Protein AF-A0A6P5XHE7-F1 (afdb_monomer)

Sequence (130 aa):
MEIQTCGKPIDSLLEKVLCMNILSSDYFKELYRLKTYHEVIDEIYNQVDHVEPWMTGNCRGPSTAFCLLYKFFTMKLTVKQMHGLLKHPDSPYIRAIGFLYLRYAADPKTLWTWFEPYIKDEEVLGVLTA

pLDDT: mean 91.55, std 10.15, range [45.91, 98.38]

InterPro domains:
  IPR005037 Pre-mRNA-splicing factor 38 [PF03371] (9-124)
  IPR005037 Pre-mRNA-splicing factor 38 [PTHR23142] (11-125)

Radius of gyration: 14.16 Å; Cα contacts (8 Å, |Δi|>4): 137; chains: 1; bounding box: 34×33×33 Å

Secondary structure (DSSP, 8-state):
-B--B----GGGTS-HHHHHHHHH-HHHHHGGG--SHHHHHHHHHHH-S---SB-TT-TTSBPHHHHHHHHHHHH--BHHHHHHHHT-SS-HHHHHHHHHHHHHHB-GGGHHHHHGGGTT--PPP-----

Mean predicted aligned error: 4.2 Å

Foldseek 3Di:
DFFAWPPDDLCPLDDNLLSVQLVPDPLLVVCVVPDDLVSLLVQQLVADQDQDQADPPDRRHGGPLVSSLSVCVVVRDHPVSLVCQCPPPRDVSSNVSSLSNCVRTHDPVCSCVSCVVCPPPPDDRDDPPD

Structure (mmCIF, N/CA/C/O backbone):
data_AF-A0A6P5XHE7-F1
#
_entry.id   AF-A0A6P5XHE7-F1
#
loop_
_atom_site.group_PDB
_atom_site.id
_atom_site.type_symbol
_atom_site.label_atom_id
_atom_site.label_alt_id
_atom_site.label_comp_id
_atom_site.label_asym_id
_atom_site.label_entity_id
_atom_site.label_seq_id
_atom_site.pdbx_PDB_ins_code
_atom_site.Cartn_x
_atom_site.Cartn_y
_atom_site.Cartn_z
_atom_site.occupancy
_atom_site.B_iso_or_equiv
_atom_site.auth_seq_id
_atom_site.auth_comp_id
_atom_site.auth_asym_id
_atom_site.auth_atom_id
_atom_site.pdbx_PDB_model_num
ATOM 1 N N . MET A 1 1 ? -15.500 3.961 8.097 1.00 73.75 1 MET A N 1
ATOM 2 C CA . MET A 1 1 ? -14.504 3.720 9.157 1.00 73.75 1 MET A CA 1
ATOM 3 C C . MET A 1 1 ? -13.173 3.435 8.495 1.00 73.75 1 MET A C 1
ATOM 5 O O . MET A 1 1 ? -13.112 2.577 7.613 1.00 73.75 1 MET A O 1
ATOM 9 N N . GLU A 1 2 ? -12.165 4.223 8.851 1.00 80.88 2 GLU A N 1
ATOM 10 C CA . GLU A 1 2 ? -10.771 3.998 8.462 1.00 80.88 2 GLU A CA 1
ATOM 11 C C . GLU A 1 2 ? -10.188 2.835 9.266 1.00 80.88 2 GLU A C 1
ATOM 13 O O . GLU A 1 2 ? -10.762 2.427 10.281 1.00 80.88 2 GLU A O 1
ATOM 18 N N . ILE A 1 3 ? -9.077 2.273 8.797 1.00 89.81 3 ILE A N 1
ATOM 19 C CA . ILE A 1 3 ? -8.350 1.278 9.582 1.00 89.81 3 ILE A CA 1
ATOM 20 C C . ILE A 1 3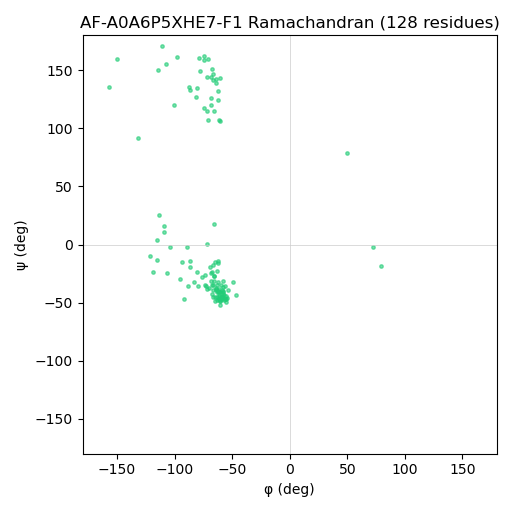 ? -7.737 1.911 10.837 1.00 89.81 3 ILE A C 1
ATOM 22 O O . ILE A 1 3 ? -7.305 3.062 10.820 1.00 89.81 3 ILE A O 1
ATOM 26 N N . GLN A 1 4 ? -7.658 1.145 11.924 1.00 90.00 4 GLN A N 1
ATOM 27 C CA . GLN A 1 4 ? -6.893 1.559 13.096 1.00 90.00 4 GLN A CA 1
ATOM 28 C C . GLN A 1 4 ? -5.399 1.466 12.769 1.00 90.00 4 GLN A C 1
ATOM 30 O O . GLN A 1 4 ? -4.889 0.374 12.512 1.00 90.00 4 GLN A O 1
ATOM 35 N N . THR A 1 5 ? -4.706 2.606 12.752 1.00 91.31 5 THR A N 1
ATOM 36 C CA . THR A 1 5 ? -3.286 2.683 12.387 1.00 91.31 5 THR A CA 1
ATOM 37 C C . THR A 1 5 ? -2.376 2.707 13.611 1.00 91.31 5 THR A C 1
ATOM 39 O O . THR A 1 5 ? -2.795 3.039 14.718 1.00 91.31 5 THR A O 1
ATOM 42 N N . CYS A 1 6 ? -1.094 2.401 13.412 1.00 90.56 6 CYS A N 1
ATOM 43 C CA . CYS A 1 6 ? -0.074 2.481 14.460 1.00 90.56 6 CYS A CA 1
ATOM 44 C C . CYS A 1 6 ? 0.312 3.925 14.854 1.00 90.56 6 CYS A C 1
ATOM 46 O O . CYS A 1 6 ? 1.200 4.112 15.685 1.00 90.56 6 CYS A O 1
ATOM 48 N N . GLY A 1 7 ? -0.306 4.945 14.243 1.00 90.00 7 GLY A N 1
ATOM 49 C CA . GLY A 1 7 ? -0.058 6.368 14.511 1.00 90.00 7 GLY A CA 1
ATOM 50 C C . GLY A 1 7 ? 1.275 6.914 13.986 1.00 90.00 7 GLY A C 1
ATOM 51 O O . GLY A 1 7 ? 1.539 8.107 14.118 1.00 90.00 7 GLY A O 1
ATOM 52 N N . LYS A 1 8 ? 2.115 6.068 13.381 1.00 91.38 8 LYS A N 1
ATOM 53 C CA . LYS A 1 8 ? 3.390 6.479 12.788 1.00 91.38 8 LYS A CA 1
ATOM 54 C C . LYS A 1 8 ? 3.166 7.288 11.502 1.00 91.38 8 LYS A C 1
ATOM 56 O O . LYS A 1 8 ? 2.252 6.967 10.739 1.00 91.38 8 LYS A O 1
ATOM 61 N N . PRO A 1 9 ? 3.995 8.309 11.227 1.00 93.12 9 PRO A N 1
ATOM 62 C CA . PRO A 1 9 ? 3.917 9.045 9.970 1.00 93.12 9 PRO A CA 1
ATOM 63 C C . PRO A 1 9 ? 4.342 8.157 8.787 1.00 93.12 9 PRO A C 1
ATOM 65 O O . PRO A 1 9 ? 5.139 7.230 8.952 1.00 93.12 9 PRO A O 1
ATOM 68 N N . ILE A 1 10 ? 3.789 8.428 7.596 1.00 92.75 10 ILE A N 1
ATOM 69 C CA . ILE A 1 10 ? 3.928 7.573 6.398 1.00 92.75 10 ILE A CA 1
ATOM 70 C C . ILE A 1 10 ? 5.397 7.359 6.006 1.00 92.75 10 ILE A C 1
ATOM 72 O O . ILE A 1 10 ? 5.793 6.251 5.653 1.00 92.75 10 ILE A O 1
ATOM 76 N N . ASP A 1 11 ? 6.214 8.402 6.110 1.00 90.50 11 ASP A N 1
ATOM 77 C CA . ASP A 1 11 ? 7.650 8.389 5.812 1.00 90.50 11 ASP A CA 1
ATOM 78 C C . ASP A 1 11 ? 8.476 7.490 6.748 1.00 90.50 11 ASP A C 1
ATOM 80 O O . ASP A 1 11 ? 9.608 7.145 6.415 1.00 90.50 11 ASP A O 1
ATOM 84 N N . SER A 1 12 ? 7.901 7.072 7.879 1.00 93.38 12 SER A N 1
ATOM 85 C CA . SER A 1 12 ? 8.510 6.149 8.844 1.00 93.38 12 SER A CA 1
ATOM 86 C C . SER A 1 12 ? 7.959 4.718 8.785 1.00 93.38 12 SER A C 1
ATOM 88 O O . SER A 1 12 ? 8.397 3.860 9.555 1.00 93.38 12 SER A O 1
ATOM 90 N N . LEU A 1 13 ? 6.976 4.451 7.914 1.00 93.81 13 LEU A N 1
ATOM 91 C CA . LEU A 1 13 ? 6.391 3.114 7.766 1.00 93.81 13 LEU A CA 1
ATOM 92 C C . LEU A 1 13 ? 7.346 2.155 7.051 1.00 93.81 13 LEU A C 1
ATOM 94 O O . LEU A 1 13 ? 7.394 0.977 7.396 1.00 93.81 13 LEU A O 1
ATOM 98 N N . LEU A 1 14 ? 8.109 2.662 6.083 1.00 94.69 14 LEU A N 1
ATOM 99 C CA . LEU A 1 14 ? 9.122 1.913 5.346 1.00 94.69 14 LEU A CA 1
ATOM 100 C C . LEU A 1 14 ? 10.531 2.397 5.709 1.00 94.69 14 LEU A C 1
ATOM 102 O O . LEU A 1 14 ? 10.715 3.405 6.390 1.00 94.69 14 LEU A O 1
ATOM 106 N N . GLU A 1 15 ? 11.536 1.658 5.244 1.00 93.19 15 GLU A N 1
ATOM 107 C CA . GLU A 1 15 ? 12.935 2.060 5.368 1.00 93.19 15 GLU A CA 1
ATOM 108 C C . GLU A 1 15 ? 13.183 3.394 4.633 1.00 93.19 15 GLU A C 1
ATOM 110 O O . GLU A 1 15 ? 12.575 3.688 3.601 1.00 93.19 15 GLU A O 1
ATOM 115 N N . LYS A 1 16 ? 14.051 4.238 5.200 1.00 93.62 16 LYS A N 1
ATOM 116 C CA . LYS A 1 16 ? 14.223 5.630 4.774 1.00 93.62 16 LYS A CA 1
ATOM 117 C C . LYS A 1 16 ? 14.740 5.748 3.339 1.00 93.62 16 LYS A C 1
ATOM 119 O O . LYS A 1 16 ? 14.225 6.574 2.587 1.00 93.62 16 LYS A O 1
ATOM 124 N N . VAL A 1 17 ? 15.745 4.959 2.959 1.00 93.38 17 VAL A N 1
ATOM 125 C CA . VAL A 1 17 ? 16.287 4.952 1.592 1.00 93.38 17 VAL A CA 1
ATOM 126 C C . VAL A 1 17 ? 15.215 4.490 0.609 1.00 93.38 17 VAL A C 1
ATOM 128 O O . VAL A 1 17 ? 15.041 5.116 -0.434 1.00 93.38 17 VAL A O 1
ATOM 131 N N . LEU A 1 18 ? 14.426 3.474 0.961 1.00 93.94 18 LEU A N 1
ATOM 132 C CA . LEU A 1 18 ? 13.307 3.024 0.135 1.00 93.94 18 LEU A CA 1
ATOM 133 C C . LEU A 1 18 ? 12.263 4.127 -0.068 1.00 93.94 18 LEU A C 1
ATOM 135 O O . LEU A 1 18 ? 11.883 4.391 -1.206 1.00 93.94 18 LEU A O 1
ATOM 139 N N . CYS A 1 19 ? 11.851 4.826 0.993 1.00 95.25 19 CYS A N 1
ATOM 140 C CA . CYS A 1 19 ? 10.957 5.986 0.887 1.00 95.25 19 CYS A CA 1
ATOM 141 C C . CYS A 1 19 ? 11.514 7.053 -0.066 1.00 95.25 19 CYS A C 1
ATOM 143 O O . CYS A 1 19 ? 10.794 7.544 -0.935 1.00 95.25 19 CYS A O 1
ATOM 145 N N . MET A 1 20 ? 12.796 7.404 0.069 1.00 94.88 20 MET A N 1
ATOM 146 C CA . MET A 1 20 ? 13.446 8.385 -0.808 1.00 94.88 20 MET A CA 1
ATOM 147 C C . MET A 1 20 ? 13.445 7.928 -2.272 1.00 94.88 20 MET A C 1
ATOM 149 O O . MET A 1 20 ? 13.173 8.725 -3.175 1.00 94.88 20 MET A O 1
ATOM 153 N N . ASN A 1 21 ? 13.695 6.643 -2.516 1.00 94.94 21 ASN A N 1
ATOM 154 C CA . ASN A 1 21 ? 13.739 6.085 -3.863 1.00 94.94 21 ASN A CA 1
ATOM 155 C C . ASN A 1 21 ? 12.336 6.001 -4.484 1.00 94.94 21 ASN A C 1
ATOM 157 O O . ASN A 1 21 ? 12.172 6.334 -5.655 1.00 94.94 21 ASN A O 1
ATOM 161 N N . ILE A 1 22 ? 11.305 5.662 -3.702 1.00 96.31 22 ILE A N 1
ATOM 162 C CA . ILE A 1 22 ? 9.900 5.713 -4.143 1.00 96.31 22 ILE A CA 1
ATOM 163 C C . ILE A 1 22 ? 9.516 7.141 -4.534 1.00 96.31 22 ILE A C 1
ATOM 165 O O . ILE A 1 22 ? 9.040 7.363 -5.640 1.00 96.31 22 ILE A O 1
ATOM 169 N N . LEU A 1 23 ? 9.759 8.127 -3.668 1.00 95.62 23 LEU A N 1
ATOM 170 C CA . LEU A 1 23 ? 9.353 9.516 -3.920 1.00 95.62 23 LEU A CA 1
ATOM 171 C C . LEU A 1 23 ? 10.085 10.161 -5.109 1.00 95.62 23 LEU A C 1
ATOM 173 O O . LEU A 1 23 ? 9.554 11.074 -5.741 1.00 95.62 23 LEU A O 1
ATOM 177 N N . SER A 1 24 ? 11.299 9.701 -5.414 1.00 95.44 24 SER A N 1
ATOM 178 C CA . SER A 1 24 ? 12.079 10.169 -6.565 1.00 95.44 24 SER A CA 1
ATOM 179 C C . SER A 1 24 ? 11.768 9.422 -7.866 1.00 95.44 24 SER A C 1
ATOM 181 O O . SER A 1 24 ? 12.028 9.978 -8.937 1.00 95.44 24 SER A O 1
ATOM 183 N N . SER A 1 25 ? 11.172 8.229 -7.785 1.00 95.12 25 SER A N 1
ATOM 184 C CA . SER A 1 25 ? 10.809 7.389 -8.929 1.00 95.12 25 SER A CA 1
ATOM 185 C C . SER A 1 25 ? 9.792 8.068 -9.847 1.00 95.12 25 SER A C 1
ATOM 187 O O . SER A 1 25 ? 8.760 8.569 -9.398 1.00 95.12 25 SER A O 1
ATOM 189 N N . ASP A 1 26 ? 10.057 8.043 -11.153 1.00 96.06 26 ASP A N 1
ATOM 190 C CA . ASP A 1 26 ? 9.121 8.555 -12.157 1.00 96.06 26 ASP A CA 1
ATOM 191 C C . ASP A 1 26 ? 7.851 7.706 -12.230 1.00 96.06 26 ASP A C 1
ATOM 193 O O . ASP A 1 26 ? 6.759 8.258 -12.337 1.00 96.06 26 ASP A O 1
ATOM 197 N N . TYR A 1 27 ? 7.970 6.387 -12.039 1.00 96.69 27 TYR A N 1
ATOM 198 C CA . TYR A 1 27 ? 6.809 5.504 -11.948 1.00 96.69 27 TYR A CA 1
ATOM 199 C C . TYR A 1 27 ? 5.862 5.951 -10.828 1.00 96.69 27 TYR A C 1
ATOM 201 O O . TYR A 1 27 ? 4.669 6.123 -11.058 1.00 96.69 27 TYR A O 1
ATOM 209 N N . PHE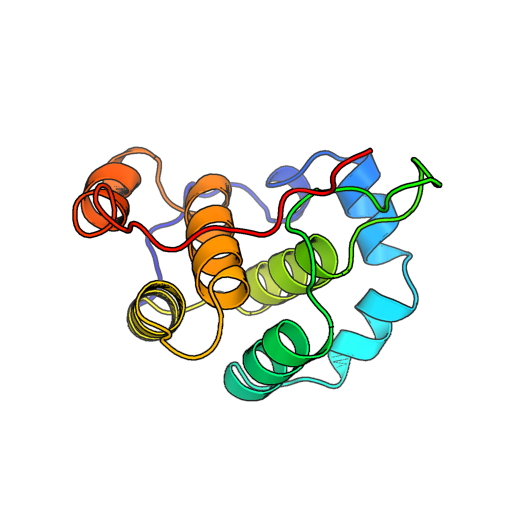 A 1 28 ? 6.387 6.235 -9.629 1.00 97.38 28 PHE A N 1
ATOM 210 C CA . PHE A 1 28 ? 5.553 6.690 -8.513 1.00 97.38 28 PHE A CA 1
ATOM 211 C C . PHE A 1 28 ? 4.882 8.043 -8.790 1.00 97.38 28 PHE A C 1
ATOM 213 O O . PHE A 1 28 ? 3.715 8.231 -8.443 1.00 97.38 28 PHE A O 1
ATOM 220 N N . LYS A 1 29 ? 5.583 8.979 -9.442 1.00 97.62 29 LYS A N 1
ATOM 221 C CA . LYS A 1 29 ? 4.999 10.273 -9.835 1.00 97.62 29 LYS A CA 1
ATOM 222 C C . LYS A 1 29 ? 3.835 10.087 -10.807 1.00 97.62 29 LYS A C 1
ATOM 224 O O . LYS A 1 29 ? 2.807 10.743 -10.645 1.00 97.62 29 LYS A O 1
ATOM 229 N N . GLU A 1 30 ? 3.949 9.164 -11.759 1.00 97.56 30 GLU A N 1
ATOM 230 C CA . GLU A 1 30 ? 2.855 8.838 -12.680 1.00 97.56 30 GLU A CA 1
ATOM 231 C C . GLU A 1 30 ? 1.624 8.291 -11.947 1.00 97.56 30 GLU A C 1
ATOM 233 O O . GLU A 1 30 ? 0.495 8.622 -12.315 1.00 97.56 30 GLU A O 1
ATOM 238 N N . LEU A 1 31 ? 1.797 7.567 -10.833 1.00 97.62 31 LEU A N 1
ATOM 239 C CA . LEU A 1 31 ? 0.674 7.090 -10.011 1.00 97.62 31 LEU A CA 1
ATOM 240 C C . LEU A 1 31 ? -0.165 8.227 -9.411 1.00 97.62 31 LEU A C 1
ATOM 242 O O . LEU A 1 31 ? -1.280 7.982 -8.937 1.00 97.62 31 LEU A O 1
ATOM 246 N N . TYR A 1 32 ? 0.295 9.484 -9.417 1.00 95.19 32 TYR A N 1
ATOM 247 C CA . TYR A 1 32 ? -0.547 10.616 -9.020 1.00 95.19 32 TYR A CA 1
ATOM 248 C C . TYR A 1 32 ? -1.756 10.806 -9.932 1.00 95.19 32 TYR A C 1
ATOM 250 O O . TYR A 1 32 ? -2.747 11.378 -9.467 1.00 95.19 32 TYR A O 1
ATOM 258 N N . ARG A 1 33 ? -1.724 10.313 -11.176 1.00 97.00 33 ARG A N 1
ATOM 259 C CA . ARG A 1 33 ? -2.878 10.349 -12.086 1.00 97.00 33 ARG A CA 1
ATOM 260 C C . ARG A 1 33 ? -4.015 9.437 -11.626 1.00 97.00 33 ARG A C 1
ATOM 262 O O . ARG A 1 33 ? -5.167 9.804 -11.809 1.00 97.00 33 ARG A O 1
ATOM 269 N N . LEU A 1 34 ? -3.694 8.328 -10.955 1.00 97.88 34 LEU A N 1
ATOM 270 C CA . LEU A 1 34 ? -4.673 7.388 -10.409 1.00 97.88 34 LEU A CA 1
ATOM 271 C C . LEU A 1 34 ? -5.318 8.010 -9.166 1.00 97.88 34 LEU A C 1
ATOM 273 O O . LEU A 1 34 ? -4.626 8.336 -8.189 1.00 97.88 34 LEU A O 1
ATOM 277 N N . LYS A 1 35 ? -6.629 8.238 -9.198 1.00 96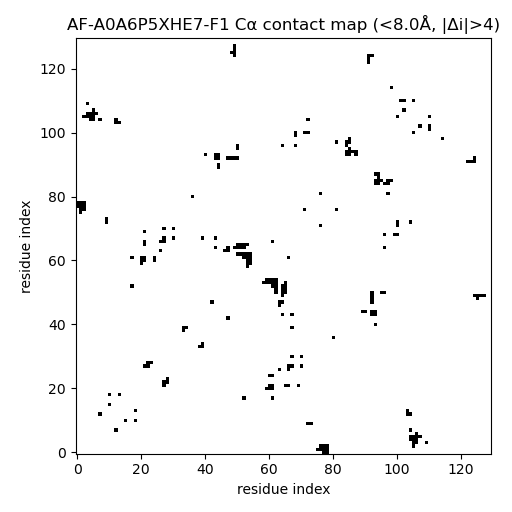.81 35 LYS A N 1
ATOM 278 C CA . LYS A 1 35 ? -7.359 8.947 -8.130 1.00 96.81 35 LYS A CA 1
ATOM 279 C C . LYS A 1 35 ? -8.212 8.015 -7.293 1.00 96.81 35 LYS A C 1
ATOM 281 O O . LYS A 1 35 ? -8.500 8.325 -6.138 1.00 96.81 35 LYS A O 1
ATOM 286 N N . THR A 1 36 ? -8.610 6.888 -7.857 1.00 97.56 36 THR A N 1
ATOM 287 C CA . THR A 1 36 ? -9.536 5.953 -7.238 1.00 97.56 36 THR A CA 1
ATOM 288 C C . THR A 1 36 ? -8.823 4.691 -6.779 1.00 97.56 36 THR A C 1
ATOM 290 O O . THR A 1 36 ? -7.769 4.308 -7.275 1.00 97.56 36 THR A O 1
ATOM 293 N N . TYR A 1 37 ? -9.423 4.037 -5.790 1.00 97.12 37 TYR A N 1
ATOM 294 C CA . TYR A 1 37 ? -8.955 2.753 -5.276 1.00 97.12 37 TYR A CA 1
ATOM 295 C C . TYR A 1 37 ? -8.922 1.665 -6.361 1.00 97.12 37 TYR A C 1
ATOM 297 O O . TYR A 1 37 ? -7.973 0.892 -6.406 1.00 97.12 37 TYR A O 1
ATOM 305 N N . HIS A 1 38 ? -9.924 1.648 -7.245 1.00 97.81 38 HIS A N 1
ATOM 306 C CA . HIS A 1 38 ? -10.031 0.664 -8.320 1.00 97.81 38 HIS A CA 1
ATOM 307 C C . HIS A 1 38 ? -8.933 0.837 -9.371 1.00 97.81 38 HIS A C 1
ATOM 309 O O . HIS A 1 38 ? -8.279 -0.138 -9.705 1.00 97.81 38 HIS A O 1
ATOM 315 N N . GLU A 1 39 ? -8.624 2.073 -9.776 1.00 98.31 39 GLU A N 1
ATOM 316 C CA . GLU A 1 39 ? -7.513 2.332 -10.706 1.00 98.31 39 GLU A CA 1
ATOM 317 C C . GLU A 1 39 ? -6.166 1.825 -10.170 1.00 98.31 39 GLU A C 1
ATOM 319 O O . GLU A 1 39 ? -5.337 1.335 -10.928 1.00 98.31 39 GLU A O 1
ATOM 324 N N . VAL A 1 40 ? -5.931 1.930 -8.856 1.00 98.31 40 VAL A N 1
ATOM 325 C CA . VAL A 1 40 ? -4.697 1.409 -8.249 1.00 98.31 40 VAL A CA 1
ATOM 326 C C . VAL A 1 40 ? -4.713 -0.121 -8.182 1.00 98.31 40 VAL A C 1
ATOM 328 O O . VAL A 1 40 ? -3.662 -0.729 -8.354 1.00 98.31 40 VAL A O 1
ATOM 331 N N . ILE A 1 41 ? -5.871 -0.756 -7.965 1.00 98.12 41 ILE A N 1
ATOM 332 C CA . ILE A 1 41 ? -5.994 -2.221 -8.071 1.00 98.12 41 ILE A CA 1
ATOM 333 C C . ILE A 1 41 ? -5.677 -2.691 -9.486 1.00 98.12 41 ILE A C 1
ATOM 335 O O . ILE A 1 41 ? -4.907 -3.635 -9.640 1.00 98.12 41 ILE A O 1
ATOM 339 N N . ASP A 1 42 ? -6.234 -2.031 -10.498 1.00 98.06 42 ASP A N 1
ATOM 340 C CA . ASP A 1 42 ? -5.995 -2.387 -11.895 1.00 98.06 42 ASP A CA 1
ATOM 341 C C . ASP A 1 42 ? -4.504 -2.258 -12.231 1.00 98.06 42 ASP A C 1
ATOM 343 O O . ASP A 1 42 ? -3.924 -3.134 -12.870 1.00 98.06 42 ASP A O 1
ATOM 347 N N . GLU A 1 43 ? -3.840 -1.208 -11.743 1.00 98.31 43 GLU A N 1
ATOM 348 C CA . GLU A 1 43 ? -2.392 -1.052 -11.904 1.00 98.31 43 GLU A CA 1
ATOM 349 C C . GLU A 1 43 ? -1.611 -2.180 -11.207 1.00 98.31 43 GLU A C 1
ATOM 351 O O . GLU A 1 43 ? -0.660 -2.708 -11.779 1.00 98.31 43 GLU A O 1
ATOM 356 N N . ILE A 1 44 ? -2.029 -2.607 -10.006 1.00 97.81 44 ILE A N 1
ATOM 357 C CA . ILE A 1 44 ? -1.428 -3.763 -9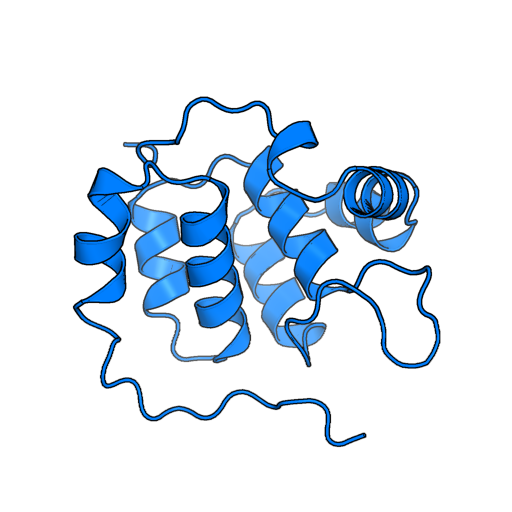.318 1.00 97.81 44 ILE A CA 1
ATOM 358 C C . ILE A 1 44 ? -1.584 -5.028 -10.156 1.00 97.81 44 ILE A C 1
ATOM 360 O O . ILE A 1 44 ? -0.607 -5.742 -10.359 1.00 97.81 44 ILE A O 1
ATOM 364 N N . TYR A 1 45 ? -2.791 -5.299 -10.648 1.00 97.06 45 TYR A N 1
ATOM 365 C CA . TYR A 1 45 ? -3.073 -6.473 -11.467 1.00 97.06 45 TYR A CA 1
ATOM 366 C C . TYR A 1 45 ? -2.196 -6.519 -12.725 1.00 97.06 45 TYR A C 1
ATOM 368 O O . TYR A 1 45 ? -1.692 -7.577 -13.090 1.00 97.06 45 TYR A O 1
ATOM 376 N N . ASN A 1 46 ? -1.992 -5.367 -13.368 1.00 96.69 46 ASN A N 1
ATOM 377 C CA . ASN A 1 46 ? -1.277 -5.286 -14.638 1.00 96.69 46 ASN A CA 1
ATOM 378 C C . ASN A 1 46 ? 0.251 -5.244 -14.498 1.00 96.69 46 ASN A C 1
ATOM 380 O O . ASN A 1 46 ? 0.941 -5.697 -15.408 1.00 96.69 46 ASN A O 1
ATOM 384 N N . GLN A 1 47 ? 0.784 -4.647 -13.426 1.00 96.00 47 GLN A N 1
ATOM 385 C CA . GLN A 1 47 ? 2.212 -4.308 -13.330 1.00 96.00 47 GLN A CA 1
ATOM 386 C C . GLN A 1 47 ? 2.980 -5.065 -12.240 1.00 96.00 47 GLN A C 1
ATOM 388 O O . GLN A 1 47 ? 4.207 -4.976 -12.209 1.00 96.00 47 GLN A O 1
ATOM 393 N N . VAL A 1 48 ? 2.304 -5.747 -11.308 1.00 94.50 48 VAL A N 1
ATOM 394 C CA . VAL A 1 48 ? 2.973 -6.410 -10.177 1.00 94.50 48 VAL A CA 1
ATOM 395 C C . VAL A 1 48 ? 3.127 -7.905 -10.429 1.00 94.50 48 VAL A C 1
ATOM 397 O O . VAL A 1 48 ? 2.150 -8.638 -10.535 1.00 94.50 48 VAL A O 1
ATOM 400 N N . ASP A 1 49 ? 4.377 -8.352 -10.427 1.00 91.44 49 ASP A N 1
ATOM 401 C CA . ASP A 1 49 ? 4.820 -9.738 -10.608 1.00 91.44 49 ASP A CA 1
ATOM 402 C C . ASP A 1 49 ? 5.646 -10.270 -9.415 1.00 91.44 49 ASP A C 1
ATOM 404 O O . ASP A 1 49 ? 5.887 -11.473 -9.299 1.00 91.44 49 ASP A O 1
ATOM 408 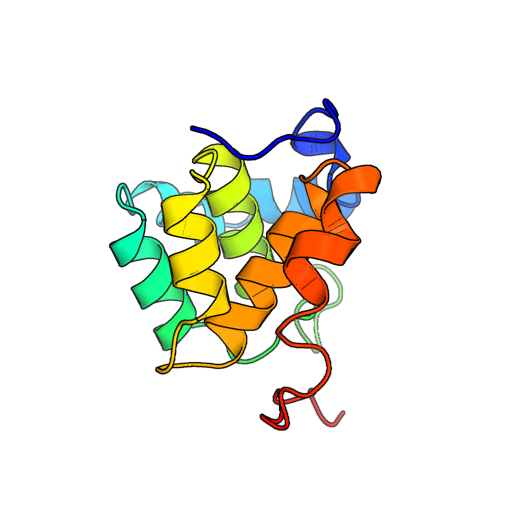N N . HIS A 1 50 ? 6.045 -9.404 -8.481 1.00 91.31 50 HIS A N 1
ATOM 409 C CA . HIS A 1 50 ? 6.683 -9.770 -7.216 1.00 91.31 50 HIS A CA 1
ATOM 410 C C . HIS A 1 50 ? 6.361 -8.746 -6.114 1.00 91.31 50 HIS A C 1
ATOM 412 O O . HIS A 1 50 ? 6.011 -7.601 -6.388 1.00 91.31 50 HIS A O 1
ATOM 418 N N . VAL A 1 51 ? 6.501 -9.135 -4.841 1.00 93.00 51 VAL A N 1
ATOM 419 C CA . VAL A 1 51 ? 6.245 -8.257 -3.673 1.00 93.00 51 VAL A CA 1
ATOM 420 C C . VAL A 1 51 ? 7.502 -7.932 -2.867 1.00 93.00 51 VAL A C 1
ATOM 422 O O . VAL A 1 51 ? 7.435 -7.642 -1.675 1.00 93.00 51 VAL A O 1
ATOM 425 N N . GLU A 1 52 ? 8.666 -7.982 -3.506 1.00 91.56 52 GLU A N 1
ATOM 426 C CA . GLU A 1 52 ? 9.918 -7.556 -2.872 1.00 91.56 52 GLU A CA 1
ATOM 427 C C . GLU A 1 52 ? 10.026 -6.024 -2.869 1.00 91.56 52 GLU A C 1
ATOM 429 O O . GLU A 1 52 ? 9.513 -5.381 -3.783 1.00 91.56 52 GLU A O 1
ATOM 434 N N . PRO A 1 53 ? 10.686 -5.404 -1.874 1.00 92.38 53 PRO A N 1
ATOM 435 C CA . PRO A 1 53 ? 10.822 -3.946 -1.800 1.00 92.38 53 PRO A CA 1
ATOM 436 C C . PRO A 1 53 ? 11.656 -3.331 -2.925 1.00 92.38 53 PRO A C 1
ATOM 438 O O . PRO A 1 53 ? 11.406 -2.197 -3.338 1.00 92.38 53 PRO A O 1
ATOM 441 N N . TRP A 1 54 ? 12.635 -4.077 -3.423 1.00 90.44 54 TRP A N 1
ATOM 442 C CA . TRP A 1 54 ? 13.600 -3.622 -4.415 1.00 90.44 54 TRP A CA 1
ATOM 443 C C . TRP A 1 54 ? 13.418 -4.395 -5.714 1.00 90.44 54 TRP A C 1
ATOM 445 O O . TRP A 1 54 ? 13.004 -5.551 -5.692 1.00 90.44 54 TRP A O 1
ATOM 455 N N . MET A 1 55 ? 13.739 -3.766 -6.840 1.00 85.56 55 MET A N 1
ATOM 456 C CA . MET A 1 55 ? 13.792 -4.458 -8.127 1.00 85.56 55 MET A CA 1
ATOM 457 C C . MET A 1 55 ? 14.929 -5.488 -8.156 1.00 85.56 55 MET A C 1
ATOM 459 O O . MET A 1 55 ? 16.046 -5.215 -7.703 1.00 85.56 55 MET A O 1
ATOM 463 N N . THR A 1 56 ? 14.684 -6.642 -8.772 1.00 69.44 56 THR A N 1
ATOM 464 C CA . THR A 1 56 ? 15.720 -7.646 -9.041 1.00 69.44 56 THR A CA 1
ATOM 465 C C . THR A 1 56 ? 16.781 -7.116 -10.006 1.00 69.44 56 THR A C 1
ATOM 467 O O . THR A 1 56 ? 16.492 -6.406 -10.967 1.00 69.44 56 THR A O 1
ATOM 470 N N . GLY A 1 57 ? 18.052 -7.429 -9.737 1.00 66.56 57 GLY A N 1
ATOM 471 C CA . GLY A 1 57 ? 19.194 -7.048 -10.583 1.00 66.56 57 GLY A CA 1
ATOM 472 C C . GLY A 1 57 ? 19.685 -5.599 -10.433 1.00 66.56 57 GLY A C 1
ATOM 473 O O . GLY A 1 57 ? 20.836 -5.315 -10.762 1.00 66.56 57 GLY A O 1
ATOM 474 N N . ASN A 1 58 ? 18.877 -4.692 -9.873 1.00 60.88 58 ASN A N 1
ATOM 475 C CA . ASN A 1 58 ? 19.281 -3.327 -9.529 1.00 60.88 58 ASN A CA 1
ATOM 476 C C . ASN A 1 58 ? 18.841 -2.984 -8.100 1.00 60.88 58 ASN A C 1
ATOM 478 O O . ASN A 1 58 ? 17.761 -2.437 -7.884 1.00 60.88 58 ASN A O 1
ATOM 482 N N . CYS A 1 59 ? 19.724 -3.229 -7.128 1.00 61.72 59 CYS A N 1
ATOM 483 C CA . CYS A 1 59 ? 19.485 -3.032 -5.689 1.00 61.72 59 CYS A CA 1
ATOM 484 C C . CYS A 1 59 ? 19.274 -1.564 -5.249 1.00 61.72 59 CYS A C 1
ATOM 486 O O . CYS A 1 59 ? 19.468 -1.239 -4.079 1.00 61.72 59 CYS A O 1
ATOM 488 N N . ARG A 1 60 ? 18.964 -0.645 -6.171 1.00 72.88 60 ARG A N 1
ATOM 489 C CA . ARG A 1 60 ? 18.724 0.776 -5.884 1.00 72.88 60 ARG A CA 1
ATOM 490 C C . ARG A 1 60 ? 17.310 1.234 -6.249 1.00 72.88 60 ARG A C 1
ATOM 492 O O . ARG A 1 60 ? 16.851 2.213 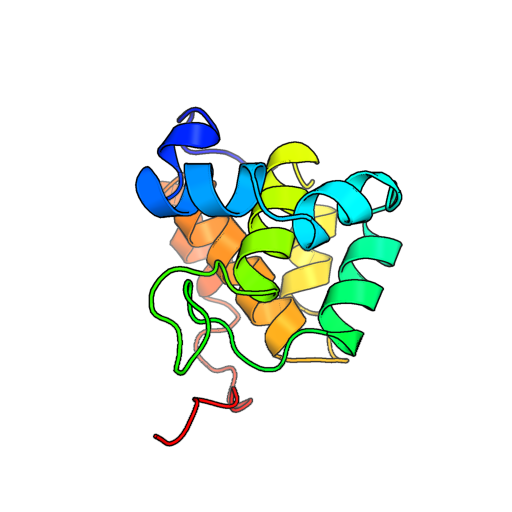-5.671 1.00 72.88 60 ARG A O 1
ATOM 499 N N . GLY A 1 61 ? 16.618 0.566 -7.174 1.00 87.81 61 GLY A N 1
ATOM 500 C CA . GLY A 1 61 ? 15.281 0.974 -7.622 1.00 87.81 61 GLY A CA 1
ATOM 501 C C . GLY A 1 61 ? 14.165 0.393 -6.745 1.00 87.81 61 GLY A C 1
ATOM 502 O O . GLY A 1 61 ? 14.232 -0.797 -6.421 1.00 87.81 61 GLY A O 1
ATOM 503 N N . PRO A 1 62 ? 13.147 1.185 -6.355 1.00 94.38 62 PRO A N 1
ATOM 504 C CA . PRO A 1 62 ? 11.990 0.649 -5.647 1.00 94.38 62 PRO A CA 1
ATOM 505 C C . PRO A 1 62 ? 11.176 -0.238 -6.596 1.00 94.38 62 PRO A C 1
ATOM 507 O O . PRO A 1 62 ? 11.057 0.076 -7.780 1.00 94.38 62 PRO A O 1
ATOM 510 N N . SER A 1 63 ? 10.593 -1.324 -6.094 1.00 94.69 63 SER A N 1
ATOM 511 C CA . SER A 1 63 ? 9.713 -2.160 -6.915 1.00 94.69 63 SER A CA 1
ATOM 512 C C . SER A 1 63 ? 8.382 -1.473 -7.229 1.00 94.69 63 SER A C 1
ATOM 514 O O . SER A 1 63 ? 7.921 -0.578 -6.505 1.00 94.69 63 SER A O 1
ATOM 516 N N . THR A 1 64 ? 7.715 -1.948 -8.282 1.00 95.56 64 THR A N 1
ATOM 517 C CA . THR A 1 64 ? 6.345 -1.550 -8.631 1.00 95.56 64 THR A CA 1
ATOM 518 C C . THR A 1 64 ? 5.389 -1.786 -7.459 1.00 95.56 64 THR A C 1
ATOM 520 O O . THR A 1 64 ? 4.616 -0.893 -7.100 1.00 95.56 64 THR A O 1
ATOM 523 N N . ALA A 1 65 ? 5.496 -2.943 -6.794 1.00 96.62 65 ALA A N 1
ATOM 524 C CA . ALA A 1 65 ? 4.663 -3.295 -5.648 1.00 96.62 65 ALA A CA 1
ATOM 525 C C . ALA A 1 65 ? 4.799 -2.296 -4.495 1.00 96.62 65 ALA A C 1
ATOM 527 O O . ALA A 1 65 ? 3.793 -1.855 -3.939 1.00 96.62 65 ALA A O 1
ATOM 528 N N . PHE A 1 66 ? 6.025 -1.889 -4.150 1.00 96.75 66 PHE A N 1
ATOM 529 C CA . PHE A 1 66 ? 6.240 -0.947 -3.051 1.00 96.75 66 PHE A CA 1
ATOM 530 C C . PHE A 1 66 ? 5.900 0.500 -3.425 1.00 96.75 66 PHE A C 1
ATOM 532 O O . PHE A 1 66 ? 5.437 1.248 -2.560 1.00 96.75 66 PHE A O 1
ATOM 539 N N . CYS A 1 67 ? 6.014 0.887 -4.700 1.00 97.69 67 CYS A N 1
ATOM 540 C CA . CYS A 1 67 ? 5.459 2.156 -5.183 1.00 97.69 67 CYS A CA 1
ATOM 541 C C . CYS A 1 67 ? 3.930 2.205 -5.004 1.00 97.69 67 CYS A C 1
ATOM 543 O O . CYS A 1 67 ? 3.394 3.187 -4.483 1.00 97.69 67 CYS A O 1
ATOM 545 N N . LEU A 1 68 ? 3.224 1.135 -5.382 1.00 98.38 68 LEU A N 1
ATOM 546 C CA . LEU A 1 68 ? 1.763 1.025 -5.261 1.00 98.38 68 LEU A CA 1
ATOM 547 C C . LEU A 1 68 ? 1.302 0.895 -3.800 1.00 98.38 68 LEU A C 1
ATOM 549 O O . LEU A 1 68 ? 0.321 1.518 -3.392 1.00 98.38 68 LEU A O 1
ATOM 553 N N . LEU A 1 69 ? 2.055 0.173 -2.969 1.00 98.12 69 LEU A N 1
ATOM 554 C CA . LEU A 1 69 ? 1.839 0.120 -1.523 1.00 98.12 69 LEU A CA 1
ATOM 555 C C . LEU A 1 69 ? 1.942 1.517 -0.895 1.00 98.12 69 LEU A C 1
ATOM 557 O O . LEU A 1 69 ? 1.063 1.928 -0.134 1.00 98.12 69 LEU A O 1
ATOM 561 N N . TYR A 1 70 ? 2.983 2.277 -1.250 1.00 97.81 70 TYR A N 1
ATOM 562 C CA . TYR A 1 70 ? 3.146 3.646 -0.766 1.00 97.81 70 TYR A CA 1
ATOM 563 C C . TYR A 1 70 ? 2.014 4.552 -1.256 1.00 97.81 70 TYR A C 1
ATOM 565 O O . TYR A 1 70 ? 1.476 5.348 -0.483 1.00 97.81 70 TYR A O 1
ATOM 573 N N . LYS A 1 71 ? 1.576 4.387 -2.511 1.00 97.81 71 LYS A N 1
ATOM 574 C CA . LYS A 1 71 ? 0.396 5.077 -3.046 1.00 97.81 71 LYS A CA 1
ATOM 575 C C . LYS A 1 71 ? -0.825 4.825 -2.159 1.00 97.81 71 LYS A C 1
ATOM 577 O O . LYS A 1 71 ? -1.485 5.790 -1.769 1.00 97.81 71 LYS A O 1
ATOM 582 N N . PHE A 1 72 ? -1.088 3.587 -1.745 1.00 97.56 72 PHE A N 1
ATOM 583 C CA . PHE A 1 72 ? -2.178 3.303 -0.809 1.00 97.56 72 PHE A CA 1
ATOM 584 C C . PHE A 1 72 ? -2.006 3.958 0.564 1.00 97.56 72 PHE A C 1
ATOM 586 O O . PHE A 1 72 ? -3.005 4.405 1.136 1.00 97.56 72 PHE A O 1
ATOM 593 N N . PHE A 1 73 ? -0.785 4.086 1.100 1.00 96.38 73 PHE A N 1
ATOM 594 C CA . PHE A 1 73 ? -0.573 4.839 2.347 1.00 96.38 73 PHE A CA 1
ATOM 595 C C . PHE A 1 73 ? -1.049 6.288 2.211 1.00 96.38 73 PHE A C 1
ATOM 597 O O . PHE A 1 73 ? -1.745 6.782 3.098 1.00 96.38 73 PHE A O 1
ATOM 604 N N . THR A 1 74 ? -0.762 6.942 1.081 1.00 95.44 74 THR A N 1
ATOM 605 C CA . THR A 1 74 ? -1.217 8.324 0.830 1.00 95.44 74 THR A CA 1
ATOM 606 C C . THR A 1 74 ? -2.739 8.451 0.706 1.00 95.44 74 THR A C 1
ATOM 608 O O . THR A 1 74 ? -3.289 9.502 1.025 1.00 95.44 74 THR A O 1
ATOM 611 N N . MET A 1 75 ? -3.428 7.385 0.283 1.00 94.75 75 MET A N 1
ATOM 612 C CA . MET A 1 75 ? -4.882 7.371 0.078 1.00 94.75 75 MET A CA 1
ATOM 613 C C . MET A 1 75 ? -5.692 7.035 1.336 1.00 94.75 75 MET A C 1
ATOM 615 O O . MET A 1 75 ? -6.899 7.254 1.321 1.00 94.75 75 MET A O 1
ATOM 619 N N . LYS A 1 76 ? -5.055 6.517 2.400 1.00 92.50 76 LYS A N 1
ATOM 620 C CA . LYS A 1 76 ? -5.695 6.113 3.672 1.00 92.50 76 LYS A CA 1
ATOM 621 C C . LYS A 1 76 ? -6.916 5.205 3.470 1.00 92.50 76 LYS A C 1
ATOM 623 O O . LYS A 1 76 ? -8.066 5.632 3.545 1.00 92.50 76 LYS A O 1
ATOM 628 N N . LEU A 1 77 ? -6.659 3.924 3.216 1.00 95.19 77 LEU A N 1
ATOM 629 C CA . LEU A 1 77 ? -7.714 2.971 2.890 1.00 95.19 77 LEU A CA 1
ATOM 630 C C . LEU A 1 77 ? -8.709 2.763 4.041 1.00 95.19 77 LEU A C 1
ATOM 632 O O . LEU A 1 77 ? -8.368 2.694 5.224 1.00 95.19 77 LEU A O 1
ATOM 636 N N . THR A 1 78 ? -9.975 2.608 3.665 1.00 96.50 78 THR A N 1
ATOM 637 C CA . THR A 1 78 ? -11.054 2.251 4.588 1.00 96.50 78 THR A CA 1
ATOM 638 C C . THR A 1 78 ? -11.045 0.758 4.912 1.00 96.50 78 THR A C 1
ATOM 640 O O . THR A 1 78 ? -10.557 -0.063 4.136 1.00 96.50 78 THR A O 1
ATOM 643 N N . VAL A 1 79 ? -11.699 0.372 6.012 1.00 95.88 79 VAL A N 1
ATOM 644 C CA . VAL A 1 79 ? -11.906 -1.044 6.387 1.00 95.88 79 VAL A CA 1
ATOM 645 C C . VAL A 1 79 ? -12.545 -1.851 5.247 1.00 95.88 79 VAL A C 1
ATOM 647 O O . VAL A 1 79 ? -12.154 -2.987 4.993 1.00 95.88 79 VAL A O 1
ATOM 650 N N . LYS A 1 80 ? -13.499 -1.256 4.513 1.00 96.44 80 LYS A N 1
ATOM 651 C CA . LYS A 1 80 ? -14.161 -1.916 3.375 1.00 96.44 80 LYS A CA 1
ATOM 652 C C . LYS A 1 80 ? -13.196 -2.170 2.216 1.00 96.44 80 LYS A C 1
ATOM 654 O O . LYS A 1 80 ? -13.182 -3.271 1.682 1.00 96.44 80 LYS A O 1
ATOM 659 N N . GLN A 1 81 ? -12.383 -1.176 1.861 1.00 97.25 81 GLN A N 1
ATOM 660 C CA . GLN A 1 81 ? -11.360 -1.316 0.818 1.00 97.25 81 GLN A CA 1
ATOM 661 C C . GLN A 1 81 ? -10.298 -2.343 1.212 1.00 97.25 81 GLN A C 1
ATOM 663 O O . GLN A 1 81 ? -9.878 -3.135 0.377 1.00 97.25 81 GLN A O 1
ATOM 668 N N . MET A 1 82 ? -9.922 -2.402 2.491 1.00 97.12 82 MET A N 1
ATOM 669 C CA . MET A 1 82 ? -9.010 -3.440 2.966 1.00 97.12 82 MET A CA 1
ATOM 670 C C . MET A 1 82 ? -9.596 -4.837 2.818 1.00 97.12 82 MET A C 1
ATOM 672 O O . MET A 1 82 ? -8.939 -5.704 2.255 1.00 97.12 82 MET A O 1
ATOM 676 N N . HIS A 1 83 ? -10.843 -5.063 3.235 1.00 96.12 83 HIS A N 1
ATOM 677 C CA . HIS A 1 83 ? -11.493 -6.349 2.977 1.00 96.12 83 HIS A CA 1
ATOM 678 C C . HIS A 1 83 ? -11.605 -6.666 1.480 1.00 96.12 83 HIS A C 1
ATOM 680 O O . HIS A 1 83 ? -11.482 -7.832 1.118 1.00 96.12 83 HIS A O 1
ATOM 686 N N . GLY A 1 84 ? -11.805 -5.654 0.631 1.00 96.44 84 GLY A N 1
ATOM 687 C CA . GLY A 1 84 ? -11.784 -5.802 -0.825 1.00 96.44 84 GLY A CA 1
ATOM 688 C C . GLY A 1 84 ? -10.435 -6.293 -1.352 1.00 96.44 84 GLY A C 1
ATOM 689 O O . GLY A 1 84 ? -10.409 -7.230 -2.140 1.00 96.44 84 GLY A O 1
ATOM 690 N N . LEU A 1 85 ? -9.321 -5.738 -0.856 1.00 96.81 85 LEU A N 1
ATOM 691 C CA . LEU A 1 85 ? -7.975 -6.201 -1.218 1.00 96.81 85 LEU A CA 1
ATOM 692 C C . LEU A 1 85 ? -7.723 -7.629 -0.732 1.00 96.81 85 LEU A C 1
ATOM 694 O O . LEU A 1 85 ? -7.289 -8.467 -1.509 1.00 96.81 85 LEU A O 1
ATOM 698 N N . LEU A 1 86 ? -8.014 -7.926 0.538 1.00 95.88 86 LEU A N 1
ATOM 699 C CA . LEU A 1 86 ? -7.693 -9.227 1.141 1.00 95.88 86 LEU A CA 1
ATOM 700 C C . LEU A 1 86 ? -8.528 -10.391 0.598 1.00 95.88 86 LEU A C 1
ATOM 702 O O . LEU A 1 86 ? -8.145 -11.539 0.773 1.00 95.88 86 LEU A O 1
ATOM 706 N N . LYS A 1 87 ? -9.676 -10.116 -0.024 1.00 94.62 87 LYS A N 1
ATOM 707 C CA . LYS A 1 87 ? -10.553 -11.134 -0.624 1.00 94.62 87 LYS A CA 1
ATOM 708 C C . LYS A 1 87 ? -10.536 -11.096 -2.148 1.00 94.62 87 LYS A C 1
ATOM 710 O O . LYS A 1 87 ? -11.401 -11.709 -2.767 1.00 94.62 87 LYS A O 1
ATOM 715 N N . HIS A 1 88 ? -9.610 -10.347 -2.745 1.00 95.06 88 HIS A N 1
ATOM 716 C CA . HIS A 1 88 ? -9.602 -10.143 -4.184 1.00 95.06 88 HIS A CA 1
ATOM 717 C C . HIS A 1 88 ? -9.254 -11.452 -4.914 1.00 95.06 88 HIS A C 1
ATOM 719 O O . HIS A 1 88 ? -8.171 -11.998 -4.674 1.00 95.06 88 HIS A O 1
ATOM 725 N N . PRO A 1 89 ? -10.139 -11.969 -5.786 1.00 91.94 89 PRO A N 1
ATOM 726 C CA . PRO A 1 89 ? -9.923 -13.259 -6.436 1.00 91.94 89 PRO A CA 1
ATOM 727 C C . PRO A 1 89 ? -8.973 -13.166 -7.636 1.00 91.94 89 PRO A C 1
ATOM 729 O O . PRO A 1 89 ? -8.352 -14.158 -7.986 1.00 91.94 89 PRO A O 1
ATOM 732 N N . ASP A 1 90 ? -8.851 -11.985 -8.250 1.00 91.75 90 ASP A N 1
ATOM 733 C CA . ASP A 1 90 ? -8.196 -11.867 -9.560 1.00 91.75 90 ASP A CA 1
ATOM 734 C C . ASP A 1 90 ? -6.670 -12.005 -9.518 1.00 91.75 90 ASP A C 1
ATOM 736 O O . ASP A 1 90 ? -6.063 -12.373 -10.520 1.00 91.75 90 ASP A O 1
ATOM 740 N N . SER A 1 91 ? -6.024 -11.682 -8.393 1.00 91.25 91 SER A N 1
ATOM 741 C CA . SER A 1 91 ? -4.568 -11.794 -8.284 1.00 91.25 91 SER A CA 1
ATOM 742 C C . SER A 1 91 ? -4.100 -11.925 -6.833 1.00 91.25 91 SER A C 1
ATOM 744 O O . SER A 1 91 ? -4.524 -11.138 -5.972 1.00 91.25 91 SER A O 1
ATOM 746 N N . PRO A 1 92 ? -3.160 -12.847 -6.551 1.00 93.81 92 PRO A N 1
ATOM 747 C CA . PRO A 1 92 ? -2.594 -13.000 -5.219 1.00 93.81 92 PRO A CA 1
ATOM 748 C C . PRO A 1 92 ? -1.723 -11.792 -4.843 1.00 93.81 92 PRO A C 1
ATOM 750 O O . PRO A 1 92 ? -1.607 -11.464 -3.662 1.00 93.81 92 PRO A O 1
ATOM 753 N N . TYR A 1 93 ? -1.182 -11.054 -5.822 1.00 95.81 93 TYR A N 1
ATOM 754 C CA . TYR A 1 93 ? -0.407 -9.830 -5.587 1.00 95.81 93 TYR A CA 1
ATOM 755 C C . TYR A 1 93 ? -1.265 -8.691 -5.024 1.00 95.81 93 TYR A C 1
ATOM 757 O O . TYR A 1 93 ? -0.805 -7.950 -4.151 1.00 95.81 93 TYR A O 1
ATOM 765 N N . ILE A 1 94 ? -2.533 -8.589 -5.443 1.00 97.06 94 ILE A N 1
ATOM 766 C CA . ILE A 1 94 ? -3.493 -7.629 -4.871 1.00 97.06 94 ILE A CA 1
ATOM 767 C C . ILE A 1 94 ? -3.691 -7.924 -3.382 1.00 97.06 94 ILE A C 1
ATOM 769 O O . ILE A 1 94 ? -3.606 -7.019 -2.542 1.00 97.06 94 ILE A O 1
ATOM 773 N N . ARG A 1 95 ? -3.891 -9.202 -3.040 1.00 96.00 95 ARG A N 1
ATOM 774 C CA . ARG A 1 95 ? -4.057 -9.634 -1.648 1.00 96.00 95 ARG A CA 1
ATOM 775 C C . ARG A 1 95 ? -2.785 -9.409 -0.838 1.00 96.00 95 ARG A C 1
ATOM 777 O O . ARG A 1 95 ? -2.848 -8.842 0.253 1.00 96.00 95 ARG A O 1
ATOM 784 N N . ALA A 1 96 ? -1.628 -9.777 -1.387 1.00 96.06 96 ALA A N 1
ATOM 785 C CA . ALA A 1 96 ? -0.326 -9.613 -0.747 1.00 96.06 96 ALA A CA 1
ATOM 786 C C . ALA A 1 96 ? -0.020 -8.144 -0.418 1.00 96.06 96 ALA A C 1
ATOM 788 O O . ALA A 1 96 ? 0.379 -7.844 0.709 1.00 96.06 96 ALA A O 1
ATOM 789 N N . ILE A 1 97 ? -0.283 -7.209 -1.338 1.00 97.50 97 ILE A N 1
ATOM 790 C CA . ILE A 1 97 ? -0.157 -5.768 -1.063 1.00 97.50 97 ILE A CA 1
ATOM 791 C C . ILE A 1 97 ? -1.118 -5.335 0.051 1.00 97.50 97 ILE A C 1
ATOM 793 O O . ILE A 1 97 ? -0.732 -4.547 0.915 1.00 97.50 97 ILE A O 1
ATOM 797 N N . GLY A 1 98 ? -2.335 -5.883 0.096 1.00 97.25 98 GLY A N 1
ATOM 798 C CA . GLY A 1 98 ? -3.265 -5.675 1.209 1.00 97.25 98 GLY A CA 1
ATOM 799 C C . GLY A 1 98 ? -2.696 -6.124 2.563 1.00 97.25 98 GLY A C 1
ATOM 800 O O . GLY A 1 98 ? -2.762 -5.379 3.545 1.00 97.25 98 GLY A O 1
ATOM 801 N N . PHE A 1 99 ? -2.075 -7.302 2.635 1.00 97.12 99 PHE A N 1
ATOM 802 C CA . PHE A 1 99 ? -1.426 -7.771 3.866 1.00 97.12 99 PHE A CA 1
ATOM 803 C C . PHE A 1 99 ? -0.204 -6.932 4.244 1.00 97.12 99 PHE A C 1
ATOM 805 O O . PHE A 1 99 ? -0.024 -6.622 5.424 1.00 97.12 99 PHE A O 1
ATOM 812 N N . LEU A 1 100 ? 0.605 -6.508 3.270 1.00 97.25 100 LEU A N 1
ATOM 813 C CA . LEU A 1 100 ? 1.725 -5.593 3.508 1.00 97.25 100 LEU A CA 1
ATOM 814 C C . LEU A 1 100 ? 1.233 -4.249 4.049 1.00 97.25 100 LEU A C 1
ATOM 816 O O . LEU A 1 100 ? 1.792 -3.735 5.018 1.00 97.25 100 LEU A O 1
ATOM 820 N N . TYR A 1 101 ? 0.146 -3.711 3.495 1.00 97.56 101 TYR A N 1
ATOM 821 C CA . TYR A 1 101 ? -0.465 -2.480 3.987 1.00 97.56 101 TYR A CA 1
ATOM 822 C C . TYR A 1 101 ? -0.819 -2.586 5.469 1.00 97.56 101 TYR A C 1
ATOM 824 O O . TYR A 1 101 ? -0.419 -1.728 6.258 1.00 97.56 101 TYR A O 1
ATOM 832 N N . LEU A 1 102 ? -1.493 -3.667 5.874 1.00 97.00 102 LEU A N 1
ATOM 833 C CA . LEU A 1 102 ? -1.789 -3.916 7.284 1.00 97.00 102 LEU A CA 1
ATOM 834 C C . LEU A 1 102 ? -0.514 -4.050 8.109 1.00 97.00 102 LEU A C 1
ATOM 836 O O . LEU A 1 102 ? -0.380 -3.394 9.139 1.00 97.00 102 LEU A O 1
ATOM 840 N N . ARG A 1 103 ? 0.439 -4.859 7.644 1.00 96.38 103 ARG A N 1
ATOM 841 C CA . ARG A 1 103 ? 1.687 -5.140 8.356 1.00 96.38 103 ARG A CA 1
ATOM 842 C C . ARG A 1 103 ? 2.471 -3.874 8.698 1.00 96.38 103 ARG A C 1
ATOM 844 O O . ARG A 1 103 ? 3.121 -3.850 9.747 1.00 96.38 103 ARG A O 1
ATOM 851 N N . TYR A 1 104 ? 2.441 -2.866 7.830 1.00 96.38 104 TYR A N 1
ATOM 852 C CA . TYR A 1 104 ? 3.147 -1.604 8.039 1.00 96.38 104 TYR A CA 1
ATOM 853 C C . TYR A 1 104 ? 2.289 -0.544 8.736 1.00 96.38 104 TYR A C 1
ATOM 855 O O . TYR A 1 104 ? 2.762 0.084 9.681 1.00 96.38 104 TYR A O 1
ATOM 863 N N . ALA A 1 105 ? 1.046 -0.338 8.299 1.00 95.62 105 ALA A N 1
ATOM 864 C CA . ALA A 1 105 ? 0.242 0.804 8.728 1.00 95.62 105 ALA A CA 1
ATOM 865 C C . ALA A 1 105 ?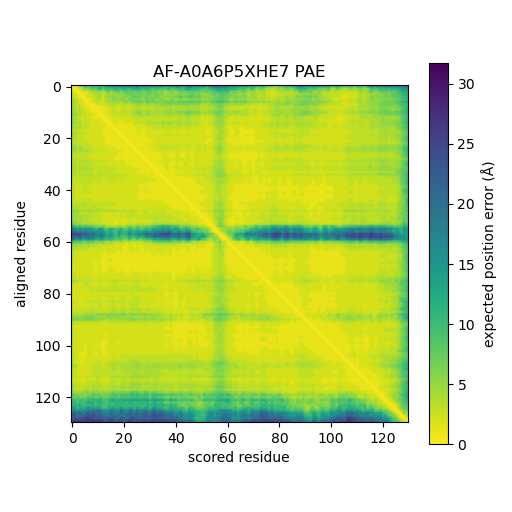 -0.705 0.508 9.899 1.00 95.62 105 ALA A C 1
ATOM 867 O O . ALA A 1 105 ? -0.996 1.425 10.669 1.00 95.62 105 ALA A O 1
ATOM 868 N N . ALA A 1 106 ? -1.201 -0.724 10.049 1.00 95.19 106 ALA A N 1
ATOM 869 C CA . ALA A 1 106 ? -2.215 -1.045 11.054 1.00 95.19 106 ALA A CA 1
ATOM 870 C C . ALA A 1 106 ? -1.636 -1.109 12.478 1.00 95.19 106 ALA A C 1
ATOM 872 O O . ALA A 1 106 ? -0.438 -1.314 12.681 1.00 95.19 106 ALA A O 1
ATOM 873 N N . ASP A 1 107 ? -2.498 -0.952 13.484 1.00 95.44 107 ASP A N 1
ATOM 874 C CA . ASP A 1 107 ? -2.131 -1.213 14.878 1.00 95.44 107 ASP A CA 1
ATOM 875 C C . ASP A 1 107 ? -1.761 -2.702 15.042 1.00 95.44 107 ASP A C 1
ATOM 877 O O . ASP A 1 107 ? -2.597 -3.567 14.740 1.00 95.44 107 ASP A O 1
ATOM 881 N N . PRO A 1 108 ? -0.553 -3.022 15.555 1.00 93.88 108 PRO A N 1
ATOM 882 C CA . PRO A 1 108 ? -0.108 -4.394 15.788 1.00 93.88 108 PRO A CA 1
ATOM 883 C C . PRO A 1 108 ? -1.109 -5.268 16.551 1.00 93.88 108 PRO A C 1
ATOM 885 O O . PRO A 1 108 ? -1.196 -6.465 16.285 1.00 93.88 108 PRO A O 1
ATOM 888 N N . LYS A 1 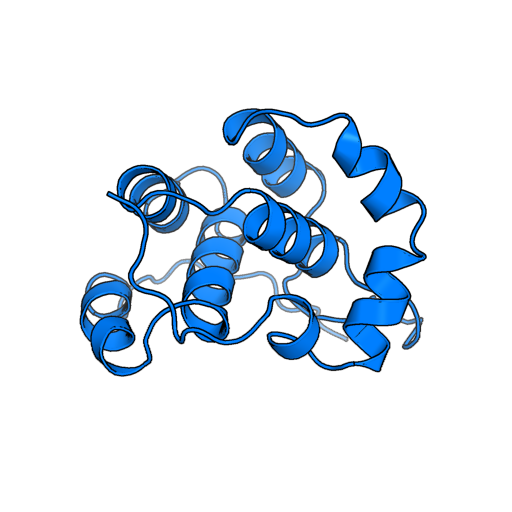109 ? -1.902 -4.685 17.460 1.00 95.00 109 LYS A N 1
ATOM 889 C CA . LYS A 1 109 ? -2.917 -5.404 18.250 1.00 95.00 109 LYS A CA 1
ATOM 890 C C . LYS A 1 109 ? -4.077 -5.928 17.407 1.00 95.00 109 LYS A C 1
ATOM 892 O O . LYS A 1 109 ? -4.752 -6.862 17.820 1.00 95.00 109 LYS A O 1
ATOM 897 N N . THR A 1 110 ? -4.317 -5.324 16.245 1.00 93.94 110 THR A N 1
ATOM 898 C CA . THR A 1 110 ? -5.423 -5.686 15.348 1.00 93.94 110 THR A CA 1
ATOM 899 C C . THR A 1 110 ? -5.013 -6.691 14.277 1.00 93.94 110 THR A C 1
ATOM 901 O O . THR A 1 110 ? -5.882 -7.299 13.658 1.00 93.94 110 THR A O 1
ATOM 904 N N . LEU A 1 111 ? -3.706 -6.891 14.057 1.00 94.75 111 LEU A N 1
ATOM 905 C CA . LEU A 1 111 ? -3.191 -7.689 12.941 1.00 94.75 111 LEU A CA 1
ATOM 906 C C . LEU A 1 111 ? -3.731 -9.117 12.939 1.00 94.75 111 LEU A C 1
ATOM 908 O O . LEU A 1 111 ? -4.136 -9.596 11.886 1.00 94.75 111 LEU A O 1
ATOM 912 N N . TRP A 1 112 ? -3.791 -9.781 14.096 1.00 94.75 112 TRP A N 1
ATOM 913 C CA . TRP A 1 112 ? -4.275 -11.163 14.159 1.00 94.75 112 TRP A CA 1
ATOM 914 C C . TRP A 1 112 ? -5.686 -11.307 13.579 1.00 94.75 112 TRP A C 1
ATOM 916 O O . TRP A 1 112 ? -5.901 -12.145 12.711 1.00 94.75 112 TRP A O 1
ATOM 926 N N . THR A 1 113 ? -6.610 -10.420 13.957 1.00 94.81 113 THR A N 1
ATOM 927 C CA . THR A 1 113 ? -7.998 -10.418 13.468 1.00 94.81 113 THR A CA 1
ATOM 928 C C . THR A 1 113 ? -8.091 -10.292 11.946 1.00 94.81 113 THR A C 1
ATOM 930 O O . THR A 1 113 ? -9.019 -10.812 11.330 1.00 94.81 113 THR A O 1
ATOM 933 N N . TRP A 1 114 ? -7.142 -9.592 11.323 1.00 96.12 114 TRP A N 1
ATOM 934 C CA . TRP A 1 114 ? -7.095 -9.457 9.871 1.00 96.12 114 TRP A CA 1
ATOM 935 C C . TRP A 1 114 ? -6.491 -10.676 9.172 1.00 96.12 114 TRP A C 1
ATOM 937 O O . TRP A 1 114 ? -6.921 -11.003 8.070 1.00 96.12 114 TRP A O 1
ATOM 947 N N . PHE A 1 115 ? -5.490 -11.316 9.780 1.00 94.94 115 PHE A N 1
ATOM 948 C CA . PHE A 1 115 ? -4.702 -12.386 9.162 1.00 94.94 115 PHE A CA 1
ATOM 949 C C . PHE A 1 115 ? -5.318 -13.771 9.384 1.00 94.94 115 PHE A C 1
ATOM 951 O O . PHE A 1 115 ? -5.265 -14.603 8.483 1.00 94.94 115 PHE A O 1
ATOM 958 N N . GLU A 1 116 ? -5.930 -14.009 10.548 1.00 94.94 116 GLU A N 1
ATOM 959 C CA . GLU A 1 116 ? -6.499 -15.298 10.966 1.00 94.94 116 GLU A CA 1
ATOM 960 C C . GLU A 1 116 ? -7.358 -15.993 9.889 1.00 94.94 116 GLU A C 1
ATOM 962 O O . GLU A 1 116 ? -7.150 -17.188 9.670 1.00 94.94 116 GLU A O 1
ATOM 967 N N . PRO A 1 117 ? -8.252 -15.305 9.145 1.00 93.75 117 PRO A N 1
ATOM 968 C CA . PRO A 1 117 ? -9.081 -15.965 8.133 1.00 93.75 117 PRO A CA 1
ATOM 969 C C . PRO A 1 117 ? -8.305 -16.515 6.927 1.00 93.75 117 PRO A C 1
ATOM 971 O O . PRO A 1 117 ? -8.845 -17.339 6.194 1.00 93.75 117 PRO A O 1
ATOM 974 N N . TYR A 1 118 ? -7.069 -16.059 6.708 1.00 93.25 118 TYR A N 1
ATOM 975 C CA . TYR A 1 118 ? -6.287 -16.315 5.493 1.00 93.25 118 TYR A CA 1
ATOM 976 C C . TYR A 1 118 ? -5.028 -17.147 5.747 1.00 93.25 118 TYR A C 1
ATOM 978 O O . TYR A 1 118 ? -4.267 -17.409 4.825 1.00 93.25 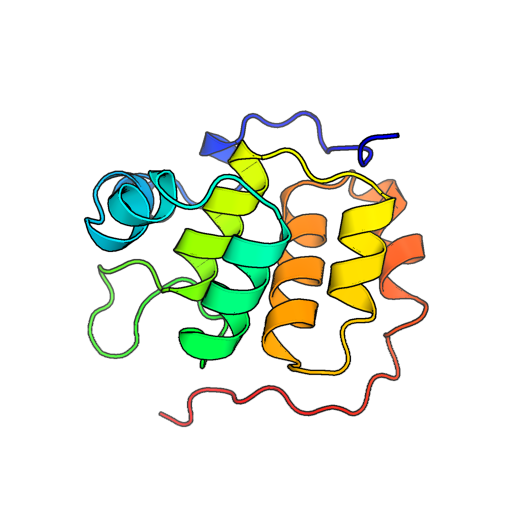118 TYR A O 1
ATOM 986 N N . ILE A 1 119 ? -4.802 -17.617 6.978 1.00 89.75 119 ILE A N 1
ATOM 987 C CA . ILE A 1 119 ? -3.626 -18.444 7.317 1.00 89.75 119 ILE A CA 1
ATOM 988 C C . ILE A 1 119 ? -3.581 -19.784 6.563 1.00 89.75 119 ILE A C 1
ATOM 990 O O . ILE A 1 119 ? -2.549 -20.446 6.561 1.00 89.75 119 ILE A O 1
ATOM 994 N N . LYS A 1 120 ? -4.711 -20.200 5.977 1.00 87.38 120 LYS A N 1
ATOM 995 C CA . LYS A 1 120 ? -4.859 -21.411 5.160 1.00 87.38 120 LYS A CA 1
ATOM 996 C C . LYS A 1 120 ? -5.058 -21.094 3.674 1.00 87.38 120 LYS A C 1
ATOM 998 O O . LYS A 1 120 ? -5.565 -21.943 2.953 1.00 87.38 120 LYS A O 1
ATOM 1003 N N . ASP A 1 121 ? -4.761 -19.870 3.240 1.00 86.75 121 ASP A N 1
ATOM 1004 C CA . ASP A 1 121 ? -4.747 -19.545 1.814 1.00 86.75 121 ASP A CA 1
ATOM 1005 C C . ASP A 1 121 ? -3.610 -20.343 1.153 1.00 86.75 121 ASP A C 1
ATOM 1007 O O . ASP A 1 121 ? -2.442 -20.186 1.510 1.00 86.75 121 ASP A O 1
ATOM 1011 N N . GLU A 1 122 ? -3.975 -21.266 0.263 1.00 83.81 122 GLU A N 1
ATOM 1012 C CA . GLU A 1 122 ? -3.043 -22.157 -0.442 1.00 83.81 122 GLU A CA 1
ATOM 1013 C C . GLU A 1 122 ? -2.528 -21.540 -1.753 1.00 83.81 122 GLU A C 1
ATOM 1015 O O . GLU A 1 122 ? -1.714 -22.154 -2.446 1.00 83.81 122 GLU A O 1
ATOM 1020 N N . GLU A 1 123 ? -2.992 -20.341 -2.124 1.00 82.81 123 GLU A N 1
ATOM 1021 C CA . GLU A 1 123 ? -2.587 -19.706 -3.373 1.00 82.81 123 GLU A CA 1
ATOM 1022 C C . GLU A 1 123 ? -1.111 -19.289 -3.333 1.00 82.81 123 GLU A C 1
ATOM 1024 O O . GLU A 1 123 ? -0.642 -18.581 -2.438 1.00 82.81 123 GLU A O 1
ATOM 1029 N N . VAL A 1 124 ? -0.361 -19.745 -4.335 1.00 78.00 124 VAL A N 1
ATOM 1030 C CA . VAL A 1 124 ? 1.082 -19.533 -4.411 1.00 78.00 124 VAL A CA 1
ATOM 1031 C C . VAL A 1 124 ? 1.375 -18.144 -4.968 1.00 78.00 124 VAL A C 1
ATOM 1033 O O . VAL A 1 124 ? 0.934 -17.787 -6.058 1.00 78.00 124 VAL A O 1
ATOM 1036 N N . LEU A 1 125 ? 2.191 -17.381 -4.244 1.00 76.88 125 LEU A N 1
ATOM 1037 C CA . LEU A 1 125 ? 2.810 -16.169 -4.769 1.00 76.88 125 LEU A CA 1
ATOM 1038 C C . LEU A 1 125 ? 4.035 -16.541 -5.603 1.00 76.88 125 LEU A C 1
ATOM 1040 O O . LEU A 1 125 ? 4.871 -17.331 -5.158 1.00 76.88 125 LEU A O 1
ATOM 1044 N N . GLY A 1 126 ? 4.176 -15.934 -6.782 1.00 64.94 126 GLY A N 1
ATOM 1045 C CA . GLY A 1 126 ? 5.423 -16.000 -7.531 1.00 64.94 126 GLY A CA 1
ATOM 1046 C C . GLY A 1 126 ? 6.543 -15.373 -6.703 1.00 64.94 126 GLY A C 1
ATOM 1047 O O . GLY A 1 126 ? 6.583 -14.160 -6.504 1.00 64.94 126 GLY A O 1
ATOM 1048 N N . VAL A 1 127 ? 7.432 -16.210 -6.177 1.00 59.53 127 VAL A N 1
ATOM 1049 C CA . VAL A 1 127 ? 8.726 -15.785 -5.643 1.00 59.53 127 VAL A CA 1
ATOM 1050 C C . VAL A 1 127 ? 9.709 -15.764 -6.799 1.00 59.53 127 VAL A C 1
ATOM 1052 O O . VAL A 1 127 ? 9.752 -16.708 -7.589 1.00 59.53 127 VAL A O 1
ATOM 1055 N N . LEU A 1 128 ? 10.482 -14.685 -6.910 1.00 56.38 128 LEU A N 1
ATOM 1056 C CA . LEU A 1 128 ? 11.530 -14.578 -7.915 1.00 56.38 128 LEU A CA 1
ATOM 1057 C C . LEU A 1 128 ? 12.530 -15.711 -7.667 1.00 56.38 128 LEU A C 1
ATOM 1059 O O . LEU A 1 128 ? 13.283 -15.694 -6.694 1.00 56.38 128 LEU A O 1
ATOM 1063 N N . THR A 1 129 ? 12.507 -16.736 -8.517 1.00 47.28 129 THR A N 1
ATOM 1064 C CA . THR A 1 129 ? 13.584 -17.720 -8.563 1.00 47.28 129 THR A CA 1
ATOM 1065 C C . THR A 1 129 ? 14.787 -17.009 -9.166 1.00 47.28 129 THR A C 1
ATOM 1067 O O . THR A 1 129 ? 14.763 -16.671 -10.350 1.00 47.28 129 THR A O 1
ATOM 1070 N N . ALA A 1 130 ? 15.773 -16.706 -8.322 1.00 45.91 130 ALA A N 1
ATOM 1071 C CA . ALA A 1 130 ? 17.073 -16.191 -8.742 1.00 45.91 130 ALA A CA 1
ATOM 1072 C C . ALA A 1 130 ? 17.808 -17.181 -9.658 1.00 45.91 130 ALA A C 1
ATOM 1074 O O . ALA A 1 130 ? 17.646 -18.407 -9.451 1.00 45.91 130 ALA A O 1
#

Nearest PDB structures (foldseek):
  7aav-assembly1_I  TM=8.769E-01  e=6.707E-07  Homo sapiens
  5f5u-assembly3_G  TM=8.797E-01  e=3.062E-06  Thermochaetoides thermophila DSM 1495
  7abg-assembly1_I  TM=8.469E-01  e=1.489E-05  Homo sapiens
  5o9z-assembly1_I  TM=8.620E-01  e=1.058E-04  Homo sapiens

Solvent-accessible surface area (backbone atoms only — not comparable to full-atom values): 7759 Å² total; per-residue (Å²): 110,67,57,66,52,62,80,70,58,76,76,69,54,52,58,61,68,54,47,53,35,32,75,68,32,66,70,44,59,58,52,67,74,53,85,49,74,64,57,50,49,54,49,41,71,74,64,44,76,50,84,50,66,49,34,85,98,40,93,74,44,53,14,64,38,44,35,53,45,50,51,45,63,78,66,61,58,33,48,67,56,45,54,51,28,62,65,42,85,91,38,67,61,49,22,49,47,36,53,50,48,44,73,53,45,31,27,78,89,53,46,58,79,70,45,64,88,53,77,78,65,81,78,81,72,64,70,86,80,126

Organism: Durio zibethinus (NCBI:txid66656)